Protein AF-A0A2S9GE75-F1 (afdb_monomer)

Nearest PDB structures (foldseek):
  5y7y-assembly1_B  TM=8.513E-01  e=1.003E-03  Bos taurus
  4zpk-assembly1_A  TM=8.257E-01  e=2.085E-03  Mus musculus
  4zph-assembly2_C  TM=7.811E-01  e=2.828E-03  Mus musculus
  4zph-assembly1_A  TM=7.379E-01  e=2.828E-03  Mus musculus
  4zp4-assembly1_A  TM=7.412E-01  e=3.395E-03  Mus musculus

Secondary structure (DSSP, 8-state):
----SSGGGTTTS-GGGGB-GGGHHHHHHHHHHHHHTS-SEEEEEEEEE-TTS-EEEEEEEEEEEEETTEEEEEEEEEE-GGG-

Solvent-accessible surface area (backbone atoms only — not comparable to full-atom values): 5001 Å² total; per-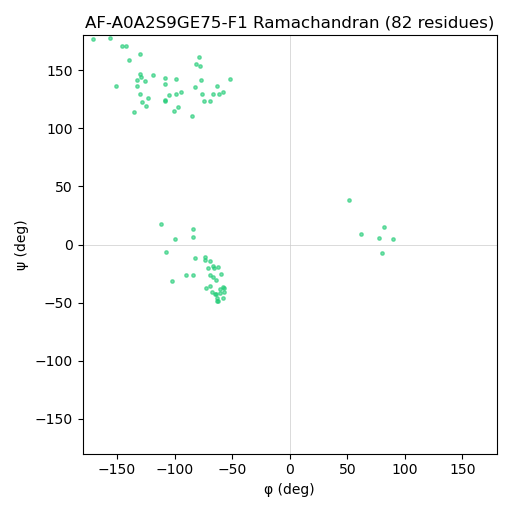residue (Å²): 132,56,65,69,92,52,68,72,78,52,61,93,57,62,75,53,71,37,32,39,81,92,48,26,66,62,52,46,53,50,52,50,40,27,70,76,56,82,32,62,65,51,74,51,73,51,43,37,34,22,77,85,72,47,72,42,49,28,39,36,38,42,30,50,42,79,52,95,91,38,86,39,76,47,75,50,74,41,82,42,71,87,80,108

Mean predicted aligned error: 3.07 Å

Structure (mmCIF, N/CA/C/O backbone):
data_AF-A0A2S9GE75-F1
#
_entry.id   AF-A0A2S9GE75-F1
#
loop_
_atom_site.group_PDB
_atom_site.id
_atom_site.type_symbol
_atom_site.label_atom_id
_atom_site.label_alt_id
_atom_site.label_comp_id
_atom_site.label_asym_id
_atom_site.label_entity_id
_atom_site.label_seq_id
_atom_site.pdbx_PDB_ins_code
_atom_site.Cartn_x
_atom_site.Cartn_y
_atom_site.Cartn_z
_atom_site.occupancy
_atom_site.B_iso_or_equiv
_atom_site.auth_seq_id
_atom_site.auth_comp_id
_atom_site.auth_asym_id
_atom_site.auth_atom_id
_atom_site.pdbx_PDB_model_num
ATOM 1 N N . MET A 1 1 ? -1.059 1.844 -11.075 1.00 78.56 1 MET A N 1
ATOM 2 C CA . MET A 1 1 ? 0.066 1.526 -10.170 1.00 78.56 1 MET A CA 1
ATOM 3 C C . MET A 1 1 ? 0.169 0.027 -9.899 1.00 78.56 1 MET A C 1
ATOM 5 O O . MET A 1 1 ? 1.101 -0.573 -10.400 1.00 78.56 1 MET A O 1
ATOM 9 N N . CYS A 1 2 ? -0.797 -0.607 -9.224 1.00 85.75 2 CYS A N 1
ATOM 10 C CA . CYS A 1 2 ? -0.805 -2.057 -8.947 1.00 85.75 2 CYS A CA 1
ATOM 11 C C . CYS A 1 2 ? -1.134 -2.965 -10.153 1.00 85.75 2 CYS A C 1
ATOM 13 O O . CYS A 1 2 ? -0.952 -4.174 -10.075 1.00 85.75 2 CYS A O 1
ATOM 15 N N . GLY A 1 3 ? -1.588 -2.404 -11.279 1.00 88.75 3 GLY A N 1
ATOM 16 C CA . GLY A 1 3 ? -1.938 -3.172 -12.482 1.00 88.75 3 GLY A CA 1
ATOM 17 C C . GLY A 1 3 ? -3.396 -3.637 -12.550 1.00 88.75 3 GLY A C 1
ATOM 18 O O . GLY A 1 3 ? -3.741 -4.316 -13.506 1.00 88.75 3 GLY A O 1
ATOM 19 N N . ALA A 1 4 ? -4.238 -3.240 -11.592 1.00 91.69 4 ALA A N 1
ATOM 20 C CA . ALA A 1 4 ? -5.686 -3.418 -11.670 1.00 91.69 4 ALA A CA 1
ATOM 21 C C . ALA A 1 4 ? -6.284 -2.630 -12.848 1.00 91.69 4 ALA A C 1
ATOM 23 O O . ALA A 1 4 ? -5.937 -1.464 -13.065 1.00 91.69 4 ALA A O 1
ATOM 24 N N . THR A 1 5 ? -7.193 -3.265 -13.575 1.00 91.88 5 THR A N 1
ATOM 25 C CA . THR A 1 5 ? -7.992 -2.693 -14.666 1.00 91.88 5 THR A CA 1
ATOM 26 C C . THR A 1 5 ? -9.310 -2.105 -14.166 1.00 91.88 5 THR A C 1
ATOM 28 O O . THR A 1 5 ? -9.808 -1.141 -14.747 1.00 91.88 5 THR A O 1
ATOM 31 N N . ASP A 1 6 ? -9.826 -2.604 -13.038 1.00 92.88 6 ASP A N 1
ATOM 32 C CA . ASP A 1 6 ? -10.947 -2.012 -12.315 1.00 92.88 6 ASP A CA 1
ATOM 33 C C . ASP A 1 6 ? -10.822 -2.182 -10.787 1.00 92.88 6 ASP A C 1
ATOM 35 O O . ASP A 1 6 ? -9.946 -2.873 -10.265 1.00 92.88 6 ASP A O 1
ATOM 39 N N . LYS A 1 7 ? -11.703 -1.506 -10.037 1.00 90.94 7 LYS A N 1
ATOM 40 C CA . LYS A 1 7 ? -11.663 -1.499 -8.565 1.00 90.94 7 LYS A CA 1
ATOM 41 C C . LYS A 1 7 ? -11.975 -2.859 -7.931 1.00 90.94 7 LYS A C 1
ATOM 43 O O . LYS A 1 7 ? -11.536 -3.106 -6.811 1.00 90.94 7 LYS A O 1
ATOM 48 N N . THR A 1 8 ? -12.755 -3.710 -8.592 1.00 92.56 8 THR A N 1
ATOM 49 C CA . THR A 1 8 ? -13.195 -5.002 -8.046 1.00 92.56 8 THR A CA 1
ATOM 50 C C . THR A 1 8 ? -12.034 -5.978 -7.931 1.00 92.56 8 THR A C 1
ATOM 52 O O . THR A 1 8 ? -12.012 -6.791 -7.014 1.00 92.56 8 THR A O 1
ATOM 55 N N . GLU A 1 9 ? -11.000 -5.810 -8.759 1.00 90.94 9 GLU A N 1
ATOM 56 C CA . GLU A 1 9 ? -9.755 -6.562 -8.625 1.00 90.94 9 GLU A CA 1
ATOM 57 C C . GLU A 1 9 ? -8.974 -6.210 -7.352 1.00 90.94 9 GLU A C 1
ATOM 59 O O . GLU A 1 9 ? -8.115 -6.987 -6.948 1.00 90.94 9 GLU A O 1
ATOM 64 N N . LEU A 1 10 ? -9.246 -5.068 -6.711 1.00 91.06 10 LEU A N 1
ATOM 65 C CA . LEU A 1 10 ? -8.618 -4.657 -5.449 1.00 91.06 10 LEU A CA 1
ATOM 66 C C . LEU A 1 10 ? -9.527 -4.874 -4.237 1.00 91.06 10 LEU A C 1
ATOM 68 O O . LEU A 1 10 ? -9.039 -5.142 -3.140 1.00 91.06 10 LEU A O 1
ATOM 72 N N . GLN A 1 11 ? -10.842 -4.755 -4.412 1.00 92.94 11 GLN A N 1
ATOM 73 C CA . GLN A 1 11 ? -11.804 -4.925 -3.327 1.00 92.94 11 GLN A CA 1
ATOM 74 C C . GLN A 1 11 ? -11.728 -6.340 -2.736 1.00 92.94 11 GLN A C 1
ATOM 76 O O . GLN A 1 11 ? -11.762 -7.336 -3.450 1.00 92.94 11 GLN A O 1
ATOM 81 N N . GLY A 1 12 ? -11.613 -6.424 -1.409 1.00 89.81 12 GLY A N 1
ATOM 82 C CA . GLY A 1 12 ? -11.506 -7.695 -0.685 1.00 89.81 12 GLY A CA 1
ATOM 83 C C . GLY A 1 12 ? -10.109 -8.328 -0.684 1.00 89.81 12 GLY A C 1
ATOM 84 O O . GLY A 1 12 ? -9.896 -9.290 0.051 1.00 89.81 12 GLY A O 1
ATOM 85 N N . ARG A 1 13 ? -9.141 -7.791 -1.440 1.00 91.19 13 ARG A N 1
ATOM 86 C CA . ARG A 1 13 ? -7.736 -8.209 -1.326 1.00 91.19 13 ARG A CA 1
ATOM 87 C C . ARG A 1 13 ? -7.075 -7.581 -0.109 1.00 91.19 13 ARG A C 1
ATOM 89 O O . ARG A 1 13 ? -7.443 -6.489 0.325 1.00 91.19 13 ARG A O 1
ATOM 96 N N . ARG A 1 14 ? -6.050 -8.248 0.417 1.00 91.81 14 ARG A N 1
ATOM 97 C CA . ARG A 1 14 ? -5.238 -7.686 1.496 1.00 91.81 14 ARG A CA 1
ATOM 98 C C . ARG A 1 14 ? -4.202 -6.745 0.891 1.00 91.81 14 ARG A C 1
ATOM 100 O O . ARG A 1 14 ? -3.540 -7.097 -0.080 1.00 91.81 14 ARG A O 1
ATOM 107 N N . ALA A 1 15 ? -4.014 -5.573 1.493 1.00 90.19 15 ALA A N 1
ATOM 108 C CA . ALA A 1 15 ? -3.015 -4.607 1.028 1.00 90.19 15 ALA A CA 1
ATOM 109 C C . ALA A 1 15 ? -1.593 -5.204 0.998 1.00 90.19 15 ALA A C 1
ATOM 111 O O . ALA A 1 15 ? -0.859 -4.978 0.042 1.00 90.19 15 ALA A O 1
ATOM 112 N N . VAL A 1 16 ? -1.247 -6.043 1.983 1.00 93.31 16 VAL A N 1
ATOM 113 C CA . VAL A 1 16 ? 0.050 -6.746 2.067 1.00 93.31 16 VAL A CA 1
ATOM 114 C C . VAL A 1 16 ? 0.313 -7.712 0.906 1.00 93.31 16 VAL A C 1
ATOM 116 O O . VAL A 1 16 ? 1.464 -8.050 0.639 1.00 93.31 16 VAL A O 1
ATOM 119 N N . ASP A 1 17 ? -0.719 -8.145 0.174 1.00 91.62 17 ASP A N 1
ATOM 120 C CA . ASP A 1 17 ? -0.534 -9.010 -0.998 1.00 91.62 17 ASP A CA 1
ATOM 12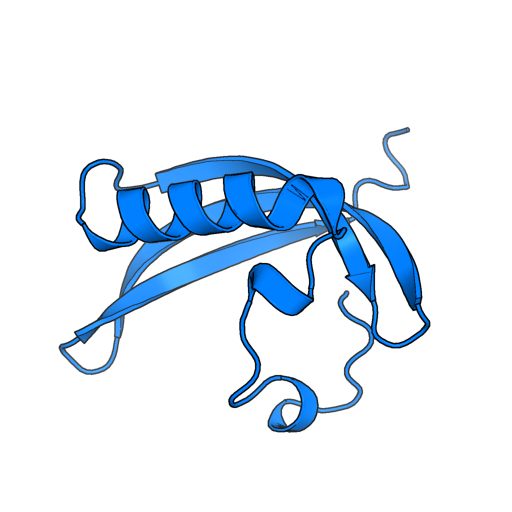1 C C . ASP A 1 17 ? 0.093 -8.241 -2.174 1.00 91.62 17 ASP A C 1
ATOM 123 O O . ASP A 1 17 ? 0.703 -8.854 -3.050 1.00 91.62 17 ASP A O 1
ATOM 127 N N . LEU A 1 18 ? -0.007 -6.904 -2.162 1.00 92.94 18 LEU A N 1
ATOM 128 C CA . LEU A 1 18 ? 0.637 -5.995 -3.115 1.00 92.94 18 LEU A CA 1
ATOM 129 C C . LEU A 1 18 ? 2.088 -5.667 -2.736 1.00 92.94 18 LEU A C 1
ATOM 131 O O . LEU A 1 18 ? 2.707 -4.827 -3.381 1.00 92.94 18 LEU A O 1
ATOM 135 N N . THR A 1 19 ? 2.646 -6.304 -1.710 1.00 94.19 19 THR A N 1
ATOM 136 C CA . THR A 1 19 ? 4.029 -6.109 -1.260 1.00 94.19 19 THR A CA 1
ATOM 137 C C . THR A 1 19 ? 4.874 -7.338 -1.607 1.00 94.19 19 THR A C 1
ATOM 139 O O . THR A 1 19 ? 4.394 -8.480 -1.537 1.00 94.19 19 THR A O 1
ATOM 142 N N . ALA A 1 20 ? 6.140 -7.114 -1.980 1.00 92.75 20 ALA A N 1
ATOM 143 C CA . ALA A 1 20 ? 7.131 -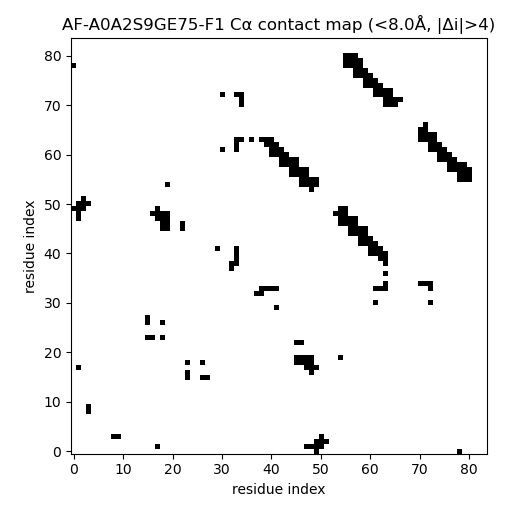8.178 -2.145 1.00 92.75 20 ALA A CA 1
ATOM 144 C C . ALA A 1 20 ? 7.199 -9.085 -0.899 1.00 92.75 20 ALA A C 1
ATOM 146 O O . ALA A 1 20 ? 7.049 -8.619 0.228 1.00 92.75 20 ALA A O 1
ATOM 147 N N . ALA A 1 21 ? 7.380 -10.395 -1.101 1.00 91.94 21 ALA A N 1
ATOM 148 C CA . ALA A 1 21 ? 7.187 -11.404 -0.053 1.00 91.94 21 ALA A CA 1
ATOM 149 C C . ALA A 1 21 ? 8.067 -11.188 1.192 1.00 91.94 21 ALA A C 1
ATOM 151 O O . ALA A 1 21 ? 7.603 -11.411 2.306 1.00 91.94 21 ALA A O 1
ATOM 152 N N . ASP A 1 22 ? 9.296 -10.721 0.989 1.00 95.00 22 ASP A N 1
ATOM 153 C CA . ASP A 1 22 ? 10.286 -10.410 2.023 1.00 95.00 22 ASP A CA 1
ATOM 154 C C . ASP A 1 22 ? 9.979 -9.125 2.810 1.00 95.00 22 ASP A C 1
ATOM 156 O O . ASP A 1 22 ? 10.555 -8.902 3.870 1.00 95.00 22 ASP A O 1
ATOM 160 N N . GLU A 1 23 ? 9.052 -8.295 2.332 1.00 94.62 23 GLU A N 1
ATOM 161 C CA . GLU A 1 23 ? 8.650 -7.044 2.984 1.00 94.62 23 GLU A CA 1
ATOM 162 C C . GLU A 1 23 ? 7.253 -7.122 3.630 1.00 94.62 23 GLU A C 1
ATOM 164 O O . GLU A 1 23 ? 6.847 -6.202 4.342 1.00 94.62 23 GLU A O 1
ATOM 169 N N . ARG A 1 24 ? 6.508 -8.220 3.431 1.00 95.25 24 ARG A N 1
ATOM 170 C CA . ARG A 1 24 ? 5.113 -8.353 3.899 1.00 95.25 24 ARG A CA 1
ATOM 171 C C . ARG A 1 24 ? 4.958 -8.241 5.408 1.00 95.25 24 ARG A C 1
ATOM 173 O O . ARG A 1 24 ? 4.015 -7.597 5.856 1.00 95.25 24 ARG A O 1
ATOM 180 N N . GLU A 1 25 ? 5.854 -8.858 6.175 1.00 95.88 25 GLU A N 1
ATOM 181 C CA . GLU A 1 25 ? 5.804 -8.807 7.642 1.00 95.88 25 GLU A CA 1
ATOM 182 C C . GLU A 1 25 ? 6.018 -7.379 8.153 1.00 95.88 25 GLU A C 1
ATOM 184 O O . GLU A 1 25 ? 5.260 -6.906 8.997 1.00 95.88 25 GLU A O 1
ATOM 189 N N . ASN A 1 26 ? 6.968 -6.650 7.563 1.00 95.06 26 ASN A N 1
ATOM 190 C CA . ASN A 1 26 ? 7.239 -5.260 7.925 1.00 95.06 26 ASN A CA 1
ATOM 191 C C . ASN A 1 26 ? 6.047 -4.346 7.605 1.00 95.06 26 ASN A C 1
ATOM 193 O O . ASN A 1 26 ? 5.676 -3.504 8.420 1.00 95.06 26 ASN A O 1
ATOM 197 N N . ILE A 1 27 ? 5.419 -4.522 6.437 1.00 96.00 27 ILE A N 1
ATOM 198 C CA . ILE A 1 27 ? 4.230 -3.743 6.064 1.00 96.00 27 ILE A CA 1
ATOM 199 C C . ILE A 1 27 ? 3.018 -4.119 6.926 1.00 96.00 27 ILE A C 1
ATOM 201 O O . ILE A 1 27 ? 2.242 -3.235 7.276 1.00 96.00 27 ILE A O 1
ATOM 205 N N . ALA A 1 28 ? 2.858 -5.390 7.303 1.00 95.25 28 ALA A N 1
ATOM 206 C CA . ALA A 1 28 ? 1.800 -5.809 8.221 1.00 95.25 28 ALA A CA 1
ATOM 207 C C . ALA A 1 28 ? 1.954 -5.140 9.595 1.00 95.25 28 ALA A C 1
ATOM 209 O O . ALA A 1 28 ? 1.010 -4.519 10.070 1.00 95.25 28 ALA A O 1
ATOM 210 N N . ALA A 1 29 ? 3.159 -5.167 10.172 1.00 95.12 29 ALA A N 1
ATOM 211 C CA . ALA A 1 29 ? 3.439 -4.508 11.447 1.00 95.12 29 ALA A CA 1
ATOM 212 C C . ALA A 1 29 ? 3.207 -2.987 11.385 1.00 95.12 29 ALA A C 1
ATOM 214 O O . ALA A 1 29 ? 2.672 -2.398 12.322 1.00 95.12 29 ALA A O 1
ATOM 215 N N . LEU A 1 30 ? 3.562 -2.346 10.265 1.00 9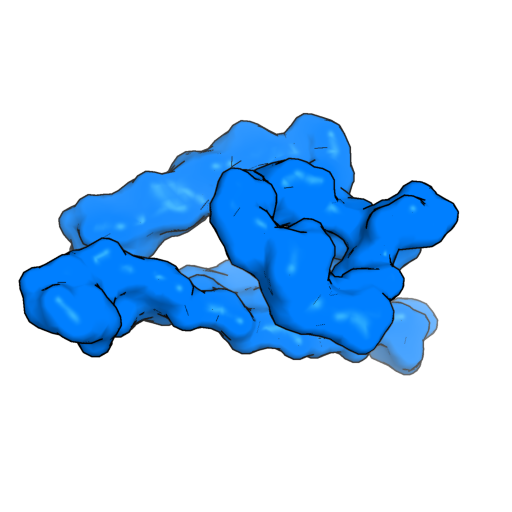4.94 30 LEU A N 1
ATOM 216 C CA . LEU A 1 30 ? 3.276 -0.928 10.036 1.00 94.94 30 LEU A CA 1
ATOM 217 C C . LEU A 1 30 ? 1.766 -0.656 9.993 1.00 94.94 30 LEU A C 1
ATOM 219 O O . LEU A 1 30 ? 1.297 0.295 10.614 1.00 94.94 30 LEU A O 1
ATOM 223 N N . ILE A 1 31 ? 1.005 -1.479 9.268 1.00 94.50 31 ILE A N 1
ATOM 224 C CA . ILE A 1 31 ? -0.459 -1.381 9.180 1.00 94.50 31 ILE A CA 1
ATOM 225 C C . ILE A 1 31 ? -1.092 -1.493 10.570 1.00 94.50 31 ILE A C 1
ATOM 227 O O . ILE A 1 31 ? -1.938 -0.663 10.907 1.00 94.50 31 ILE A O 1
ATOM 231 N N . ASP A 1 32 ? -0.658 -2.469 11.369 1.00 94.44 32 ASP A N 1
ATOM 232 C CA . ASP A 1 32 ? -1.167 -2.694 12.723 1.00 94.44 32 ASP A CA 1
ATOM 233 C C . ASP A 1 32 ? -0.863 -1.486 13.626 1.00 94.44 32 ASP A C 1
ATOM 235 O O . ASP A 1 32 ? -1.782 -0.907 14.202 1.00 94.44 32 ASP A O 1
ATOM 239 N N . SER A 1 33 ? 0.385 -0.999 13.634 1.00 94.38 33 SER A N 1
ATOM 240 C CA . SER A 1 33 ? 0.800 0.179 14.417 1.00 94.38 33 SER A CA 1
ATOM 241 C C . SER A 1 33 ? -0.018 1.440 14.085 1.00 94.38 33 SER A C 1
ATOM 243 O O . SER A 1 33 ? -0.434 2.192 14.975 1.00 94.38 33 SER A O 1
ATOM 245 N N . VAL A 1 34 ? -0.316 1.673 12.799 1.00 94.56 34 VAL A N 1
ATOM 246 C CA . VAL A 1 34 ? -1.135 2.825 12.384 1.00 94.56 34 VAL A CA 1
ATOM 247 C C . VAL A 1 34 ? -2.612 2.625 12.747 1.00 94.56 34 VAL A C 1
ATOM 249 O O . VAL A 1 34 ? -3.277 3.578 13.156 1.00 94.56 34 VAL A O 1
ATOM 252 N N . LEU A 1 35 ? -3.158 1.410 12.639 1.00 92.00 35 LEU A N 1
ATOM 253 C CA . LEU A 1 35 ? -4.551 1.124 13.015 1.00 92.00 35 LEU A CA 1
ATOM 254 C C . LEU A 1 35 ? -4.788 1.253 14.525 1.00 92.00 35 LEU A C 1
ATOM 256 O O . LEU A 1 35 ? -5.792 1.866 14.929 1.00 92.00 35 LEU A O 1
ATOM 260 N N . ASP A 1 36 ? -3.839 0.766 15.323 1.00 93.44 36 ASP A N 1
ATOM 261 C CA . ASP A 1 36 ? -3.825 0.847 16.788 1.00 93.44 36 ASP A CA 1
ATOM 262 C C . ASP A 1 36 ? -3.606 2.282 17.291 1.00 93.44 36 ASP A C 1
ATOM 264 O O . ASP A 1 36 ? -3.915 2.611 18.437 1.00 93.44 36 ASP A O 1
ATOM 268 N N . GLY A 1 37 ? -3.177 3.185 16.402 1.00 90.75 37 GLY A N 1
ATOM 269 C CA . GLY A 1 37 ? -3.015 4.605 16.692 1.00 90.75 37 GLY A CA 1
ATOM 270 C C . GLY A 1 37 ? -1.703 4.945 17.393 1.00 90.75 37 GLY A C 1
ATOM 271 O O . GLY A 1 37 ? -1.572 6.057 17.903 1.00 90.75 37 GLY A O 1
ATOM 272 N N . GLU A 1 38 ? -0.731 4.031 17.390 1.00 91.06 38 GLU A N 1
ATOM 273 C CA . GLU A 1 38 ? 0.639 4.303 17.838 1.00 91.06 38 GLU A CA 1
ATOM 274 C C . GLU A 1 38 ? 1.315 5.349 16.940 1.00 91.06 38 GLU A C 1
ATOM 276 O O . GLU A 1 38 ? 2.132 6.147 17.397 1.00 91.06 38 GLU A O 1
ATOM 281 N N . SER A 1 39 ? 0.932 5.373 15.660 1.00 85.88 39 SER A N 1
ATOM 282 C CA . SER A 1 39 ? 1.301 6.400 14.688 1.00 85.88 39 SER A CA 1
ATOM 283 C C . SER A 1 39 ? 0.072 6.876 13.917 1.00 85.88 39 SER A C 1
ATOM 285 O O . SER A 1 39 ? -0.758 6.085 13.482 1.00 85.88 39 SER A O 1
ATOM 287 N N . THR A 1 40 ? -0.060 8.187 13.715 1.00 86.00 40 THR A N 1
ATOM 288 C CA . THR A 1 40 ? -1.143 8.756 12.891 1.00 86.00 40 THR A CA 1
ATOM 289 C C . THR A 1 40 ? -0.807 8.760 11.402 1.00 86.00 40 THR A C 1
ATOM 291 O O . THR A 1 40 ? -1.715 8.716 10.570 1.00 86.00 40 THR A O 1
ATOM 294 N N . MET A 1 41 ? 0.487 8.797 11.075 1.00 93.06 41 MET A N 1
ATOM 295 C CA . MET A 1 41 ? 1.030 8.800 9.723 1.00 93.06 41 MET A CA 1
ATOM 296 C C . MET A 1 41 ? 2.417 8.148 9.725 1.00 93.06 41 MET A C 1
ATOM 298 O O . MET A 1 41 ? 3.251 8.479 10.568 1.00 93.06 41 MET A O 1
ATOM 302 N N . THR A 1 42 ? 2.688 7.288 8.745 1.00 96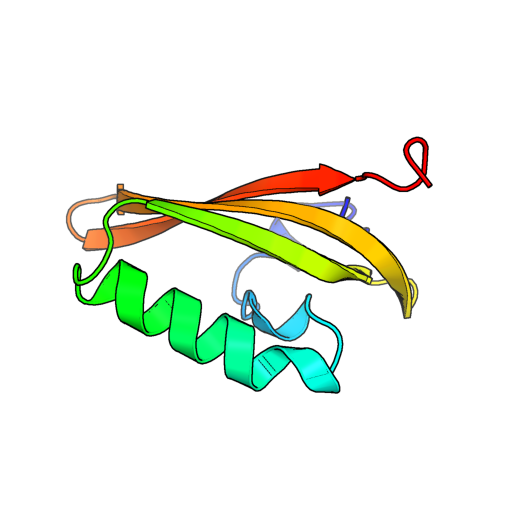.12 42 THR A N 1
ATOM 303 C CA . THR A 1 42 ? 3.999 6.657 8.555 1.00 96.12 42 THR A CA 1
ATOM 304 C C . THR A 1 42 ? 4.403 6.701 7.077 1.00 96.12 42 THR A C 1
ATOM 306 O O . THR A 1 42 ? 3.742 6.061 6.251 1.00 96.12 42 THR A O 1
ATOM 309 N N . PRO A 1 43 ? 5.463 7.450 6.712 1.00 96.75 43 PRO A N 1
ATOM 310 C CA . PRO A 1 43 ? 6.059 7.382 5.384 1.00 96.75 43 PRO A CA 1
ATOM 311 C C . PRO A 1 43 ? 7.017 6.189 5.264 1.00 96.75 43 PRO A C 1
ATOM 313 O O . PRO A 1 43 ? 7.590 5.734 6.255 1.00 96.75 43 PRO A O 1
ATOM 316 N N . GLY A 1 44 ? 7.244 5.705 4.045 1.00 95.69 44 GLY A N 1
ATOM 317 C CA . GLY A 1 44 ? 8.174 4.609 3.796 1.00 95.69 44 GLY A CA 1
ATOM 318 C C . GLY A 1 44 ? 8.453 4.366 2.319 1.00 95.69 44 GLY A C 1
ATOM 319 O O . GLY A 1 44 ? 7.887 5.006 1.434 1.00 95.69 44 GLY A O 1
ATOM 320 N N . ARG A 1 45 ? 9.350 3.418 2.053 1.00 96.19 45 ARG A N 1
ATOM 321 C CA . ARG A 1 45 ? 9.637 2.905 0.710 1.00 96.19 45 ARG A CA 1
ATOM 322 C C . ARG A 1 45 ? 9.566 1.390 0.724 1.00 96.19 45 ARG A C 1
ATOM 324 O O . ARG A 1 45 ? 9.946 0.774 1.713 1.00 96.19 45 ARG A O 1
ATOM 331 N N . THR A 1 46 ? 9.071 0.808 -0.360 1.00 95.38 46 THR A N 1
ATOM 332 C CA . THR A 1 46 ? 8.972 -0.648 -0.527 1.00 95.38 46 THR A CA 1
ATOM 333 C C . THR A 1 46 ? 8.930 -1.017 -2.009 1.00 95.38 46 THR A C 1
ATOM 335 O O . THR A 1 46 ? 8.921 -0.141 -2.880 1.00 95.38 46 THR A O 1
ATOM 338 N N . ARG A 1 47 ? 8.886 -2.314 -2.320 1.00 95.75 47 ARG A N 1
ATOM 339 C CA . ARG A 1 47 ? 8.575 -2.819 -3.660 1.00 95.75 47 ARG A CA 1
ATOM 340 C C . ARG A 1 47 ? 7.122 -3.274 -3.728 1.00 95.75 47 ARG A C 1
ATOM 342 O O . ARG A 1 47 ? 6.721 -4.263 -3.111 1.00 95.75 47 ARG A O 1
ATOM 349 N N . LEU A 1 48 ? 6.346 -2.566 -4.544 1.00 95.31 48 LEU A N 1
ATOM 350 C CA . LEU A 1 48 ? 4.987 -2.953 -4.895 1.00 95.31 48 LEU A CA 1
ATOM 351 C C . LEU A 1 48 ? 5.030 -4.129 -5.879 1.00 95.31 48 LEU A C 1
ATOM 353 O O . LEU A 1 48 ? 5.605 -4.010 -6.962 1.00 95.31 48 LEU A O 1
ATOM 357 N N . LEU A 1 49 ? 4.387 -5.238 -5.530 1.00 95.81 49 LEU A N 1
ATOM 358 C CA . LEU A 1 49 ? 4.128 -6.363 -6.419 1.00 95.81 49 LEU A CA 1
ATOM 359 C C . LEU A 1 49 ? 2.850 -6.094 -7.223 1.00 95.81 49 LEU A C 1
ATOM 361 O O . LEU A 1 49 ? 1.741 -6.081 -6.688 1.00 95.81 49 LEU A O 1
ATOM 365 N N . ARG A 1 50 ? 3.009 -5.863 -8.524 1.00 93.88 50 ARG A N 1
ATOM 366 C CA . ARG A 1 50 ? 1.900 -5.654 -9.458 1.00 93.88 50 ARG A CA 1
ATOM 367 C C . ARG A 1 50 ? 1.251 -6.978 -9.863 1.00 93.88 50 ARG A C 1
ATOM 369 O O . ARG A 1 50 ? 1.862 -8.038 -9.770 1.00 93.88 50 ARG A O 1
ATOM 376 N N . PHE A 1 51 ? 0.030 -6.908 -10.391 1.00 91.25 51 PHE A N 1
ATOM 377 C CA . PHE A 1 51 ? -0.708 -8.077 -10.896 1.00 91.25 51 PHE A CA 1
ATOM 378 C C . PHE A 1 51 ? -0.076 -8.741 -12.127 1.00 91.25 51 PHE A C 1
ATOM 380 O O . PHE A 1 51 ? -0.325 -9.913 -12.385 1.00 91.25 51 PHE A O 1
ATOM 387 N N . ASP A 1 52 ? 0.781 -8.024 -12.856 1.00 92.06 52 ASP A N 1
ATOM 388 C CA . ASP A 1 52 ? 1.621 -8.579 -13.924 1.00 92.06 52 ASP A CA 1
ATOM 389 C C . ASP A 1 52 ? 2.926 -9.210 -13.387 1.00 92.06 52 ASP A C 1
ATOM 391 O O . ASP A 1 52 ? 3.846 -9.486 -14.156 1.00 92.06 52 ASP A O 1
ATOM 395 N N . ASN A 1 53 ? 3.016 -9.428 -12.068 1.00 90.75 53 ASN A N 1
ATOM 396 C CA . ASN A 1 53 ? 4.172 -9.929 -11.318 1.00 90.75 53 ASN A CA 1
ATOM 397 C C . ASN A 1 53 ? 5.427 -9.045 -11.370 1.00 90.75 53 ASN A C 1
ATOM 399 O O . ASN A 1 53 ? 6.485 -9.452 -10.882 1.00 90.75 53 ASN A O 1
ATOM 403 N N . ARG A 1 54 ? 5.347 -7.826 -11.913 1.00 93.12 54 ARG A N 1
ATOM 404 C CA . ARG A 1 54 ? 6.471 -6.886 -11.862 1.00 93.12 54 ARG A CA 1
ATOM 405 C C . ARG A 1 54 ? 6.563 -6.256 -10.479 1.00 93.12 54 ARG A C 1
ATOM 407 O O . ARG A 1 54 ? 5.554 -5.895 -9.877 1.00 93.12 54 ARG A O 1
ATOM 414 N N . GLN A 1 55 ? 7.790 -6.074 -10.005 1.00 95.12 55 GLN A N 1
ATOM 415 C CA . GLN A 1 55 ? 8.066 -5.286 -8.810 1.00 95.12 55 GLN A CA 1
ATOM 416 C C . GLN A 1 55 ? 8.404 -3.855 -9.213 1.00 95.12 55 GLN A C 1
ATOM 418 O O . GLN A 1 55 ? 9.225 -3.642 -10.106 1.00 95.12 55 GLN A O 1
ATOM 423 N N . VAL A 1 56 ? 7.761 -2.890 -8.565 1.00 95.38 56 VAL A N 1
ATOM 424 C CA . VAL A 1 56 ? 7.977 -1.462 -8.802 1.00 95.38 56 VAL A CA 1
ATOM 425 C C . VAL A 1 56 ? 8.386 -0.803 -7.488 1.00 95.38 56 VAL A C 1
ATOM 427 O O . VAL A 1 56 ? 7.671 -0.971 -6.496 1.00 95.38 56 VAL A O 1
ATOM 430 N N . PRO A 1 57 ? 9.518 -0.082 -7.440 1.00 96.31 57 PRO A N 1
ATOM 431 C CA . PRO A 1 57 ? 9.894 0.675 -6.258 1.00 96.31 57 PRO A CA 1
ATOM 432 C C . PRO A 1 57 ? 8.892 1.811 -6.054 1.00 96.31 57 PRO A C 1
ATOM 434 O O . PRO A 1 57 ? 8.593 2.578 -6.974 1.00 96.31 57 PRO A O 1
ATOM 437 N N . VAL A 1 58 ? 8.363 1.909 -4.840 1.00 96.94 58 VAL A N 1
ATOM 438 C CA . VAL A 1 58 ? 7.394 2.936 -4.474 1.00 96.94 58 VAL A CA 1
ATOM 439 C C . VAL A 1 58 ? 7.796 3.632 -3.185 1.00 96.94 58 VAL A C 1
ATOM 441 O O . VAL A 1 58 ? 8.351 3.019 -2.272 1.00 96.94 58 VAL A O 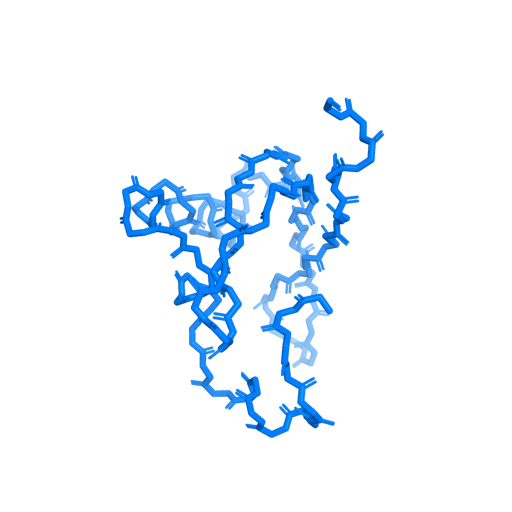1
ATOM 444 N N . GLU A 1 59 ? 7.472 4.914 -3.110 1.00 97.31 59 GLU A N 1
ATOM 445 C CA . GLU A 1 59 ? 7.374 5.652 -1.856 1.00 97.31 59 GLU A CA 1
ATOM 446 C C . GLU A 1 59 ? 5.903 5.713 -1.455 1.00 97.31 59 GLU A C 1
ATOM 448 O O . GLU A 1 59 ? 5.024 5.810 -2.314 1.00 97.31 59 GLU A O 1
ATOM 453 N N . PHE A 1 60 ? 5.618 5.615 -0.164 1.00 96.44 60 PHE A N 1
ATOM 454 C CA . PHE A 1 60 ? 4.256 5.652 0.337 1.00 96.44 60 PHE A CA 1
ATOM 455 C C . PHE A 1 60 ? 4.141 6.459 1.621 1.00 96.44 60 PHE A C 1
ATOM 457 O O . PHE A 1 60 ? 5.101 6.596 2.377 1.00 96.44 60 PHE A O 1
ATOM 464 N N . THR A 1 61 ? 2.921 6.904 1.888 1.00 97.38 61 THR A N 1
ATOM 465 C CA . THR A 1 61 ? 2.478 7.433 3.172 1.00 97.38 61 THR A CA 1
ATOM 466 C C . THR A 1 61 ? 1.209 6.696 3.569 1.00 97.38 61 THR A C 1
ATOM 468 O O . THR A 1 61 ? 0.234 6.703 2.819 1.00 97.38 61 THR A O 1
ATOM 471 N N . VAL A 1 62 ? 1.210 6.059 4.739 1.00 96.69 62 VAL A N 1
ATOM 472 C CA . VAL A 1 62 ? 0.009 5.451 5.327 1.00 96.69 62 VAL A CA 1
ATOM 473 C C . VAL A 1 62 ? -0.481 6.332 6.464 1.00 96.69 62 VAL A C 1
ATOM 475 O O . VAL A 1 62 ? 0.292 6.661 7.358 1.00 96.69 62 VAL A O 1
ATOM 478 N N . SER A 1 63 ? -1.762 6.683 6.445 1.00 96.19 63 SER A N 1
ATOM 479 C CA . SER A 1 63 ? -2.407 7.522 7.454 1.00 96.19 63 SER A CA 1
ATOM 480 C C . SER A 1 63 ? -3.630 6.827 8.035 1.00 96.19 63 SER A C 1
ATOM 482 O O . SER A 1 63 ? -4.417 6.222 7.301 1.00 96.19 63 SER A O 1
ATOM 484 N N . ARG A 1 64 ? -3.835 6.965 9.346 1.00 96.44 64 ARG A N 1
ATOM 485 C CA . ARG A 1 64 ? -5.066 6.518 10.006 1.00 96.44 64 ARG A CA 1
ATOM 486 C C . ARG A 1 64 ? -6.196 7.502 9.713 1.00 96.44 64 ARG A C 1
ATOM 488 O O . ARG A 1 64 ? -6.051 8.701 9.941 1.00 96.44 64 ARG A O 1
ATOM 495 N N . ILE A 1 65 ? -7.342 7.002 9.266 1.00 95.81 65 ILE A N 1
ATOM 496 C CA . ILE A 1 65 ? -8.543 7.800 8.993 1.00 95.81 65 ILE A CA 1
ATOM 497 C C . ILE A 1 65 ? -9.777 7.193 9.667 1.00 95.81 65 ILE A C 1
ATOM 499 O O . ILE A 1 65 ? -9.782 6.029 10.067 1.00 95.81 65 ILE A O 1
ATOM 503 N N . GLN A 1 66 ? -10.844 7.984 9.768 1.00 94.81 66 GLN A N 1
ATOM 504 C CA . GLN A 1 66 ? -12.184 7.480 10.066 1.00 94.81 66 GLN A CA 1
ATOM 505 C C . GLN A 1 66 ? -12.949 7.318 8.757 1.00 94.81 66 GLN A C 1
ATOM 507 O O . GLN A 1 66 ? -13.179 8.296 8.046 1.00 94.81 66 GLN A O 1
ATOM 512 N N . TYR A 1 67 ? -13.358 6.093 8.442 1.00 94.44 67 TYR A N 1
ATOM 513 C CA . TYR A 1 67 ? -14.132 5.785 7.247 1.00 94.44 67 TYR A CA 1
ATOM 514 C C . TYR A 1 67 ? -15.421 5.071 7.637 1.00 94.44 67 TYR A C 1
ATOM 516 O O . TYR A 1 67 ? -15.400 4.004 8.244 1.00 94.44 67 TYR A O 1
ATOM 524 N N . SER A 1 68 ? -16.566 5.670 7.304 1.00 94.50 68 SER A N 1
ATOM 525 C CA . SER A 1 68 ? -17.888 5.129 7.659 1.00 94.50 68 SER A CA 1
ATOM 526 C C . SER A 1 68 ? -18.026 4.790 9.154 1.00 94.50 68 SER A C 1
ATOM 528 O O . SER A 1 68 ? -18.601 3.766 9.511 1.00 94.50 68 SER A O 1
ATOM 530 N N . GLY A 1 69 ? -17.448 5.621 10.030 1.00 95.06 69 GLY A N 1
ATOM 531 C CA . GLY A 1 69 ? -17.473 5.434 11.487 1.00 95.06 69 GLY A CA 1
ATOM 532 C C . GLY A 1 69 ? -16.500 4.385 12.040 1.00 95.06 69 GLY A C 1
ATOM 533 O O . GLY A 1 69 ? -16.545 4.115 13.237 1.00 95.06 69 GLY A O 1
ATOM 534 N N . HIS A 1 70 ? -15.634 3.807 11.203 1.00 92.69 70 HIS A N 1
ATOM 535 C CA . HIS A 1 70 ? -14.656 2.796 11.602 1.00 92.69 70 HIS A CA 1
ATOM 536 C C . HIS A 1 70 ? -13.222 3.284 11.332 1.00 92.69 70 HIS A C 1
ATOM 538 O O . HIS A 1 70 ? -12.992 3.964 10.323 1.00 92.69 70 HIS A O 1
ATOM 544 N N . PRO A 1 71 ? -12.239 2.919 12.179 1.00 92.00 71 PRO A N 1
ATOM 545 C CA . PRO A 1 71 ? -10.829 3.124 11.871 1.00 92.00 71 PRO A CA 1
ATOM 546 C C . PRO A 1 71 ? -10.451 2.424 10.565 1.00 92.00 71 PRO A C 1
ATOM 548 O O . PRO A 1 71 ? -10.764 1.252 10.361 1.00 92.00 71 PRO A O 1
ATOM 551 N N . ALA 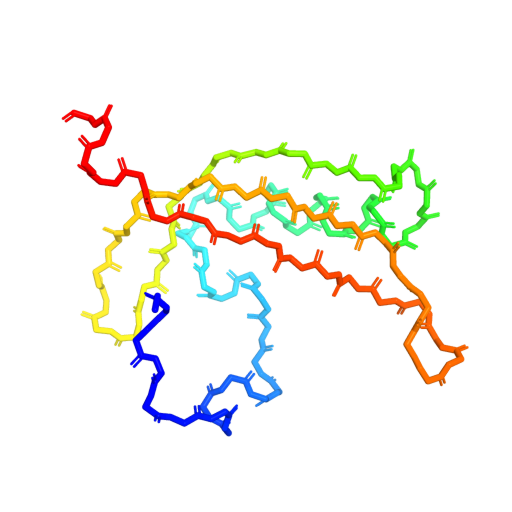A 1 72 ? -9.770 3.149 9.689 1.00 94.75 72 ALA A N 1
ATOM 552 C CA . ALA A 1 72 ? -9.250 2.634 8.435 1.00 94.75 72 ALA A CA 1
ATOM 553 C C . ALA A 1 72 ? -7.884 3.256 8.135 1.00 94.75 72 ALA A C 1
ATOM 555 O O . ALA A 1 72 ? -7.456 4.210 8.788 1.00 94.75 72 ALA A O 1
ATOM 556 N N . LEU A 1 73 ? -7.215 2.721 7.119 1.00 94.50 73 LEU A N 1
ATOM 557 C CA . LEU A 1 73 ? -5.982 3.279 6.585 1.00 94.50 73 LEU A CA 1
ATOM 558 C C . LEU A 1 73 ? -6.234 3.894 5.216 1.00 94.50 73 LEU A C 1
ATOM 560 O O . LEU A 1 73 ? -6.906 3.300 4.371 1.00 94.50 73 LEU A O 1
ATOM 564 N N . GLN A 1 74 ? -5.636 5.054 4.986 1.00 95.62 74 GLN A N 1
ATOM 565 C CA . GLN A 1 74 ? -5.450 5.620 3.661 1.00 95.62 74 GLN A CA 1
ATOM 566 C C . GLN A 1 74 ? -3.972 5.517 3.307 1.00 95.62 74 GLN A C 1
ATOM 568 O O . GLN A 1 74 ? -3.126 6.009 4.048 1.00 95.62 74 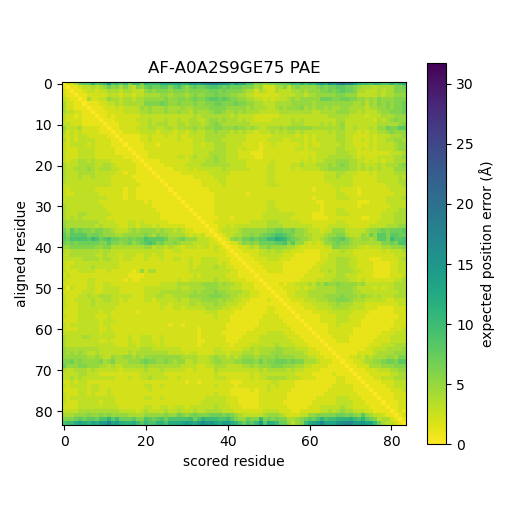GLN A O 1
ATOM 573 N N . ALA A 1 75 ? -3.671 4.882 2.177 1.00 95.00 75 ALA A N 1
ATOM 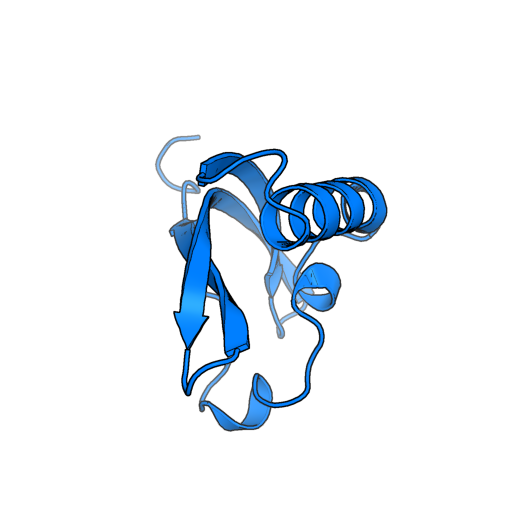574 C CA . ALA A 1 75 ? -2.323 4.819 1.637 1.00 95.00 75 ALA A CA 1
ATOM 575 C C . ALA A 1 75 ? -2.230 5.701 0.391 1.00 95.00 75 ALA A C 1
ATOM 577 O O . ALA A 1 75 ? -2.966 5.511 -0.578 1.00 95.00 75 ALA A O 1
ATOM 578 N N . GLU A 1 76 ? -1.303 6.646 0.416 1.00 95.94 76 GLU A N 1
ATOM 579 C CA . GLU A 1 76 ? -0.847 7.379 -0.757 1.00 95.94 76 GLU A CA 1
ATOM 580 C C . GLU A 1 76 ? 0.448 6.732 -1.217 1.00 95.94 76 GLU A C 1
ATOM 582 O O . GLU A 1 76 ? 1.339 6.488 -0.411 1.00 95.94 76 GLU A O 1
ATOM 587 N N . VAL A 1 77 ? 0.544 6.402 -2.499 1.00 95.75 77 VAL A N 1
ATOM 588 C CA . VAL A 1 77 ? 1.686 5.664 -3.037 1.00 95.75 77 VAL A CA 1
ATOM 589 C C . VAL A 1 77 ? 2.148 6.364 -4.311 1.00 95.75 77 VAL A C 1
ATOM 591 O O . VAL A 1 77 ? 1.333 6.850 -5.098 1.00 95.75 77 VAL A O 1
ATOM 594 N N . ARG A 1 78 ? 3.459 6.431 -4.522 1.00 96.12 78 ARG A N 1
ATOM 595 C CA . ARG A 1 78 ? 4.103 7.041 -5.685 1.00 96.12 78 ARG A CA 1
ATOM 596 C C . ARG A 1 78 ? 5.121 6.068 -6.262 1.00 96.12 78 ARG A C 1
ATOM 598 O O . ARG A 1 78 ? 5.975 5.562 -5.545 1.00 96.12 78 ARG A O 1
ATOM 605 N N . ASP A 1 79 ? 5.039 5.840 -7.568 1.00 96.06 79 ASP A N 1
ATOM 606 C CA . ASP A 1 79 ? 6.081 5.145 -8.327 1.00 96.06 79 ASP A CA 1
ATOM 607 C C . ASP A 1 79 ? 7.325 6.040 -8.408 1.00 96.06 79 ASP A C 1
ATOM 609 O O . ASP A 1 79 ? 7.232 7.189 -8.850 1.00 96.06 79 ASP A O 1
ATOM 613 N N . ILE A 1 80 ? 8.463 5.521 -7.948 1.00 96.94 80 ILE A N 1
ATOM 614 C CA . ILE A 1 80 ? 9.747 6.235 -7.912 1.00 96.94 80 ILE A CA 1
ATOM 615 C C . ILE A 1 80 ? 10.767 5.640 -8.890 1.00 96.94 80 ILE A C 1
ATOM 617 O O . ILE A 1 80 ? 11.957 5.907 -8.776 1.00 96.94 80 ILE A O 1
ATOM 621 N N . SER A 1 81 ? 10.325 4.854 -9.878 1.00 94.44 81 SER A N 1
ATOM 622 C CA . SER A 1 81 ? 11.220 4.237 -10.870 1.00 94.44 81 SER A CA 1
ATOM 623 C C . SER A 1 81 ? 12.031 5.257 -11.679 1.00 94.44 81 SER A C 1
ATOM 625 O O . SER A 1 81 ? 13.088 4.912 -12.189 1.00 94.44 81 SER A O 1
ATOM 627 N N . ALA A 1 82 ? 11.537 6.492 -11.820 1.00 93.19 82 ALA A N 1
ATOM 628 C CA . ALA A 1 82 ? 12.233 7.573 -12.521 1.00 93.19 82 ALA A CA 1
ATOM 629 C C . ALA A 1 82 ? 13.279 8.306 -11.656 1.00 93.19 82 ALA A C 1
ATOM 631 O O . ALA A 1 82 ? 14.057 9.088 -12.196 1.00 93.19 82 ALA A O 1
ATOM 632 N N . ASP A 1 83 ? 13.285 8.066 -10.340 1.00 90.81 83 ASP A N 1
ATOM 633 C CA . ASP A 1 83 ? 14.156 8.736 -9.365 1.00 90.81 83 ASP A CA 1
ATOM 634 C C . ASP A 1 83 ? 15.387 7.865 -9.000 1.00 90.81 83 ASP A C 1
ATOM 636 O O . ASP A 1 83 ? 16.150 8.225 -8.099 1.00 90.81 83 ASP A O 1
ATOM 640 N N . LEU A 1 84 ? 15.555 6.710 -9.663 1.00 80.31 84 LEU A N 1
ATOM 641 C CA . LEU A 1 84 ? 16.617 5.716 -9.445 1.00 80.31 84 LEU A CA 1
ATOM 642 C C . LEU A 1 84 ? 17.650 5.687 -10.576 1.00 80.31 84 LEU A C 1
ATOM 644 O O . LEU A 1 84 ? 17.272 5.936 -11.743 1.00 80.31 84 LEU A O 1
#

Foldseek 3Di:
DQADPDCVVVPPDDPLVQFDPVCSVVVVVVQVCQQVPVDQKDWDWGWGQHPVRDTFIKIKMWGWDQDPNHIDIDIDIDGCPVVD

Sequence (84 aa):
MCGATDKTELQGRRAVDLTAADERENIAALIDSVLDGESTMTPGRTRLLRFDNRQVPVEFTVSRIQYSGHPALQAEVRDISADL

Radius of gyration: 13.0 Å; Cα contacts (8 Å, |Δi|>4): 130; chains: 1; bounding box: 34×20×32 Å

pLDDT: mean 93.4, std 3.32, range [78.56, 97.38]